Protein AF-A0A538M4L1-F1 (afdb_monomer_lite)

Sequence (65 aa):
MALGDEVDEVFRREVKSLPAYAKAQAASGSGLAPPVDEMNQLLMGLANATQRSFHLLADRIENMQ

Secondary structure (DSSP, 8-state):
--HHHHHHHHHIIIIITSHHHHHHHHHTTSSPPPPHHHHHHHHHHHHHHHHHHHHHHHHHHHTT-

Structure (mmCIF, N/CA/C/O backbone):
data_AF-A0A538M4L1-F1
#
_entry.id   AF-A0A538M4L1-F1
#
loop_
_atom_site.group_PDB
_atom_site.id
_atom_site.type_symbol
_atom_site.label_atom_id
_atom_site.label_alt_id
_atom_site.label_comp_id
_atom_site.label_asym_id
_atom_site.label_entity_id
_atom_site.label_seq_id
_atom_site.pdbx_PDB_ins_code
_atom_site.Cartn_x
_atom_site.Cartn_y
_atom_site.Cartn_z
_atom_site.occupancy
_atom_site.B_iso_or_equiv
_atom_site.auth_seq_id
_atom_site.auth_comp_id
_atom_site.auth_asym_id
_atom_site.auth_atom_id
_atom_site.pdbx_PDB_model_num
ATOM 1 N N . MET A 1 1 ? -9.278 -7.516 13.797 1.00 73.81 1 MET A N 1
ATOM 2 C CA . MET A 1 1 ? -7.881 -7.445 13.322 1.00 73.81 1 MET A CA 1
ATOM 3 C C . MET A 1 1 ? -7.278 -6.138 13.861 1.00 73.81 1 MET A C 1
ATOM 5 O O . MET A 1 1 ? -8.043 -5.328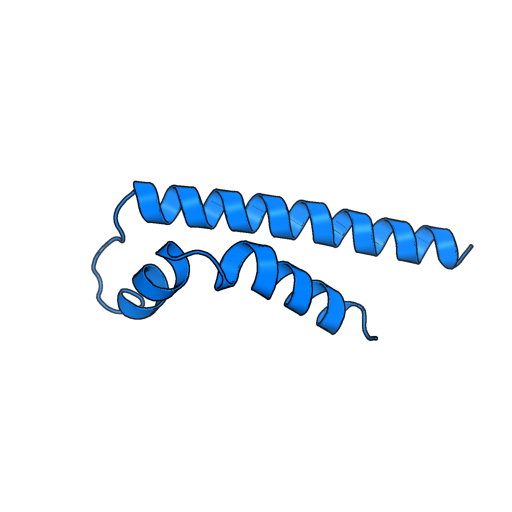 14.391 1.00 73.81 1 MET A O 1
ATOM 9 N N . ALA A 1 2 ? -5.954 -5.944 13.924 1.00 89.62 2 ALA A N 1
ATOM 10 C CA . ALA A 1 2 ? -5.428 -4.659 14.405 1.00 89.62 2 ALA A CA 1
ATOM 11 C C . ALA A 1 2 ? -5.668 -3.577 13.338 1.00 89.62 2 ALA A C 1
ATOM 13 O O . ALA A 1 2 ? -5.689 -3.886 12.150 1.00 89.62 2 ALA A O 1
ATOM 14 N N . LEU A 1 3 ? -5.829 -2.309 13.739 1.00 87.38 3 LEU A N 1
ATOM 15 C CA . LEU A 1 3 ? -6.020 -1.202 12.787 1.00 87.38 3 LEU A CA 1
ATOM 16 C C . LEU A 1 3 ? -4.902 -1.165 11.731 1.00 87.38 3 LEU A C 1
ATOM 18 O O . LEU A 1 3 ? -5.163 -0.946 10.556 1.00 87.38 3 LEU A O 1
ATOM 22 N N . GLY A 1 4 ? -3.660 -1.423 12.151 1.00 90.69 4 GLY A N 1
ATOM 23 C CA . GLY A 1 4 ? -2.512 -1.457 11.246 1.00 90.69 4 GLY A CA 1
ATOM 24 C C . GLY A 1 4 ? -2.605 -2.546 10.176 1.00 90.69 4 GLY A C 1
ATOM 25 O O . GLY A 1 4 ? -2.234 -2.295 9.034 1.00 90.69 4 GLY A O 1
ATOM 26 N N . ASP A 1 5 ? -3.142 -3.720 10.512 1.00 94.19 5 ASP A N 1
ATOM 27 C CA . ASP A 1 5 ? -3.293 -4.820 9.555 1.00 94.19 5 ASP A CA 1
ATOM 28 C C . ASP A 1 5 ? -4.370 -4.492 8.504 1.00 94.19 5 ASP A C 1
ATOM 30 O O . ASP A 1 5 ? -4.182 -4.741 7.316 1.00 94.19 5 ASP A O 1
ATOM 34 N N . GLU A 1 6 ? -5.477 -3.876 8.935 1.00 93.31 6 GLU A N 1
ATOM 35 C CA . GLU A 1 6 ? -6.560 -3.424 8.051 1.00 93.31 6 GLU A CA 1
ATOM 36 C C . GLU A 1 6 ? -6.085 -2.306 7.109 1.00 93.31 6 GLU A C 1
ATOM 38 O O . GLU A 1 6 ? -6.408 -2.297 5.919 1.00 93.31 6 GLU A O 1
ATOM 43 N N . VAL A 1 7 ? -5.250 -1.394 7.610 1.00 94.06 7 VAL A N 1
ATOM 44 C CA . VAL A 1 7 ? -4.607 -0.359 6.790 1.00 94.06 7 VAL A CA 1
ATOM 45 C C . VAL A 1 7 ? -3.615 -0.967 5.790 1.00 94.06 7 VAL A C 1
ATOM 47 O O . VAL A 1 7 ? -3.600 -0.546 4.631 1.00 94.06 7 VAL A O 1
ATOM 50 N N . ASP A 1 8 ? -2.814 -1.972 6.170 1.00 95.06 8 ASP A N 1
ATOM 51 C CA . ASP A 1 8 ? -1.927 -2.653 5.208 1.00 95.06 8 ASP A CA 1
ATOM 52 C C . ASP A 1 8 ? -2.726 -3.408 4.139 1.00 95.06 8 ASP A C 1
ATOM 54 O O . ASP A 1 8 ? -2.324 -3.416 2.974 1.00 95.06 8 ASP A O 1
ATOM 58 N N . GLU A 1 9 ? -3.879 -3.988 4.479 1.00 96.19 9 GLU A N 1
ATOM 59 C CA . GLU A 1 9 ? -4.762 -4.612 3.492 1.00 96.19 9 GLU A CA 1
ATOM 60 C C . GLU A 1 9 ? -5.285 -3.587 2.475 1.00 96.19 9 GLU A C 1
ATOM 62 O O . GLU A 1 9 ? -5.207 -3.821 1.263 1.00 96.19 9 GLU A O 1
ATOM 67 N N . VAL A 1 10 ? -5.728 -2.415 2.943 1.00 96.06 10 VAL A N 1
ATOM 68 C CA . VAL A 1 10 ? -6.119 -1.298 2.070 1.00 96.06 10 VAL A CA 1
ATOM 69 C C . VAL A 1 10 ? -4.952 -0.882 1.176 1.00 96.06 10 VAL A C 1
ATOM 71 O O . VAL A 1 10 ? -5.115 -0.774 -0.039 1.00 96.06 10 VAL A O 1
ATOM 74 N N . PHE A 1 11 ? -3.754 -0.708 1.733 1.00 94.94 11 PHE A N 1
ATOM 75 C CA . PHE A 1 11 ? -2.580 -0.316 0.956 1.00 94.94 11 PHE A CA 1
ATOM 76 C C . PHE A 1 11 ? -2.187 -1.377 -0.082 1.00 94.94 11 PHE A C 1
ATOM 78 O O . PHE A 1 11 ? -1.832 -1.062 -1.222 1.00 94.94 11 PHE A O 1
ATOM 85 N N . ARG A 1 12 ? -2.283 -2.659 0.277 1.00 94.94 12 ARG A N 1
ATOM 86 C CA . ARG A 1 12 ? -2.011 -3.768 -0.637 1.00 94.94 12 ARG A CA 1
ATOM 87 C C . ARG A 1 12 ? -3.003 -3.784 -1.796 1.00 94.94 12 ARG A C 1
ATOM 89 O O . ARG A 1 12 ? -2.589 -3.979 -2.938 1.00 94.94 12 ARG A O 1
ATOM 96 N N . ARG A 1 13 ? -4.282 -3.535 -1.515 1.00 95.25 13 ARG A N 1
ATOM 97 C CA . ARG A 1 13 ? -5.340 -3.504 -2.526 1.00 95.25 13 ARG A CA 1
ATOM 98 C C . ARG A 1 13 ? -5.254 -2.291 -3.443 1.00 95.25 13 ARG A C 1
ATOM 100 O O . ARG A 1 13 ? -5.431 -2.455 -4.642 1.00 95.25 13 ARG A O 1
ATOM 107 N N . GLU A 1 14 ? -5.017 -1.098 -2.910 1.00 94.75 14 GLU A N 1
ATOM 108 C CA . GLU A 1 14 ? -5.127 0.153 -3.679 1.00 94.75 14 GLU A CA 1
ATOM 109 C C . GLU A 1 14 ? -3.799 0.587 -4.320 1.00 94.75 14 GLU A C 1
ATOM 111 O O . GLU A 1 14 ? -3.807 1.278 -5.335 1.00 94.75 14 GLU A O 1
ATOM 116 N N . VAL A 1 15 ? -2.656 0.185 -3.747 1.00 93.50 15 VAL A N 1
ATOM 117 C CA . VAL A 1 15 ? -1.323 0.603 -4.216 1.00 93.50 15 VAL A CA 1
ATOM 118 C C . VAL A 1 15 ? -0.528 -0.578 -4.755 1.00 93.50 15 VAL A C 1
ATOM 120 O O . VAL A 1 15 ? -0.097 -0.547 -5.905 1.00 93.50 15 VAL A O 1
ATOM 123 N N . LYS A 1 16 ? -0.339 -1.642 -3.958 1.00 92.69 16 LYS A N 1
ATOM 124 C CA . LYS A 1 16 ? 0.538 -2.766 -4.353 1.00 92.69 16 LYS A CA 1
ATOM 125 C C . LYS A 1 16 ? -0.033 -3.613 -5.498 1.00 92.69 16 LYS A C 1
ATOM 127 O O . LYS A 1 16 ? 0.726 -4.305 -6.168 1.00 92.69 16 LYS A O 1
ATOM 132 N N . SER A 1 17 ? -1.345 -3.559 -5.730 1.00 93.31 17 SER A N 1
ATOM 133 C CA . SER A 1 17 ? -2.011 -4.245 -6.847 1.00 93.31 17 SER A CA 1
ATOM 134 C C . SER A 1 17 ? -1.787 -3.565 -8.203 1.00 93.31 17 SER A C 1
ATOM 136 O O . SER A 1 17 ? -2.006 -4.185 -9.245 1.00 93.31 17 SER A O 1
ATOM 138 N N . LEU A 1 18 ? -1.362 -2.296 -8.208 1.00 92.88 18 LEU A N 1
ATOM 139 C CA . LEU A 1 18 ? -1.195 -1.529 -9.433 1.00 92.88 18 LEU A CA 1
ATOM 140 C C . LEU A 1 18 ? -0.002 -2.065 -10.238 1.00 92.88 18 LEU A C 1
ATOM 142 O O . LEU A 1 18 ? 1.084 -2.232 -9.677 1.00 92.88 18 LEU A O 1
ATOM 146 N N . PRO A 1 19 ? -0.123 -2.233 -11.569 1.00 89.38 19 PRO A N 1
ATOM 147 C CA . PRO A 1 19 ? 1.007 -2.631 -12.413 1.00 89.38 19 PRO A CA 1
ATOM 148 C C . PRO A 1 19 ? 2.210 -1.681 -12.296 1.00 89.38 19 PRO A C 1
ATOM 150 O O . PRO A 1 19 ? 3.363 -2.108 -12.368 1.00 8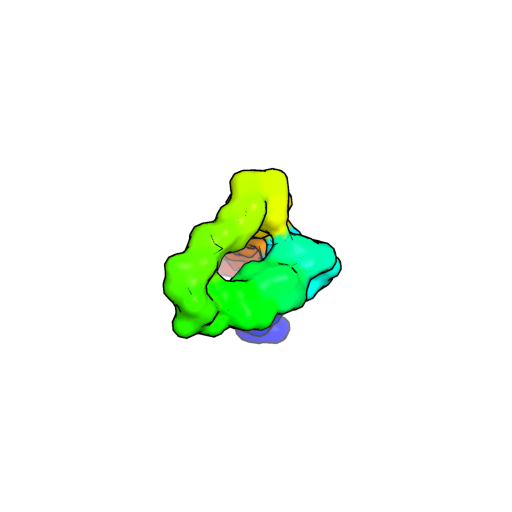9.38 19 PRO A O 1
ATOM 153 N N . ALA A 1 20 ? 1.942 -0.391 -12.071 1.00 90.88 20 ALA A N 1
ATOM 154 C CA . ALA A 1 20 ? 2.957 0.629 -11.832 1.00 90.88 20 ALA A CA 1
ATOM 155 C C . ALA A 1 20 ? 3.797 0.365 -10.569 1.00 90.88 20 ALA A C 1
ATOM 157 O O . ALA A 1 20 ? 4.962 0.755 -10.528 1.00 90.88 20 ALA A O 1
ATOM 158 N N . TYR A 1 21 ? 3.256 -0.332 -9.563 1.00 90.00 21 TYR A N 1
ATOM 159 C CA . TYR A 1 21 ? 3.962 -0.607 -8.310 1.00 90.00 21 TYR A CA 1
ATOM 160 C C . TYR A 1 21 ? 5.161 -1.525 -8.521 1.00 90.00 21 TYR A C 1
ATOM 162 O O . TYR A 1 21 ? 6.262 -1.199 -8.083 1.00 90.00 21 TYR A O 1
ATOM 170 N N . ALA A 1 22 ? 4.983 -2.620 -9.263 1.00 87.69 22 ALA A N 1
ATOM 171 C CA . ALA A 1 22 ? 6.077 -3.536 -9.580 1.00 87.69 22 ALA A CA 1
ATOM 172 C C . ALA A 1 22 ? 7.195 -2.833 -10.370 1.00 87.69 22 ALA A C 1
ATOM 174 O O . ALA A 1 22 ? 8.379 -3.014 -10.085 1.00 87.69 22 ALA A O 1
ATOM 175 N N . LYS A 1 23 ? 6.821 -1.972 -11.325 1.00 85.00 23 LYS A N 1
ATOM 176 C CA . LYS A 1 23 ? 7.772 -1.175 -12.113 1.00 85.00 23 LYS A CA 1
ATOM 177 C C . LYS A 1 23 ? 8.535 -0.171 -11.248 1.00 85.00 23 LYS A C 1
ATOM 179 O O . LYS A 1 23 ? 9.756 -0.093 -11.340 1.00 85.00 23 LYS A O 1
ATOM 184 N N . ALA A 1 24 ? 7.835 0.570 -10.390 1.00 84.50 24 ALA A N 1
ATOM 185 C CA . ALA A 1 24 ? 8.459 1.534 -9.489 1.00 84.50 24 ALA A CA 1
ATOM 186 C C . ALA A 1 24 ? 9.359 0.854 -8.451 1.00 84.50 24 ALA A C 1
ATOM 188 O O . ALA A 1 24 ? 10.423 1.376 -8.131 1.00 84.50 24 ALA A O 1
ATOM 189 N N . GLN A 1 25 ? 8.977 -0.330 -7.970 1.00 85.75 25 GLN A N 1
ATOM 190 C CA . GLN A 1 25 ? 9.815 -1.130 -7.086 1.00 85.75 25 GLN A CA 1
ATOM 191 C C . GLN A 1 25 ? 11.098 -1.583 -7.793 1.00 85.75 25 GLN A C 1
ATOM 193 O O . GLN A 1 25 ? 12.175 -1.443 -7.224 1.00 85.75 25 GLN A O 1
ATOM 198 N N . ALA A 1 26 ? 11.005 -2.059 -9.038 1.00 84.00 26 ALA A N 1
ATOM 199 C CA . ALA A 1 26 ? 12.171 -2.458 -9.829 1.00 84.00 26 ALA A CA 1
ATOM 200 C C . ALA A 1 26 ? 13.095 -1.276 -10.178 1.00 84.00 26 ALA A C 1
ATOM 202 O O . ALA A 1 26 ? 14.310 -1.440 -10.249 1.00 84.00 26 ALA A O 1
ATOM 203 N N . ALA A 1 27 ? 12.530 -0.082 -10.373 1.00 82.06 27 ALA A N 1
ATOM 204 C CA . ALA A 1 27 ? 13.286 1.148 -10.603 1.00 82.06 27 ALA A CA 1
ATOM 205 C C . ALA A 1 27 ? 13.831 1.778 -9.305 1.00 82.06 27 ALA A C 1
ATOM 207 O O . ALA A 1 27 ? 14.657 2.694 -9.365 1.00 82.06 27 ALA A O 1
ATOM 208 N N . SER A 1 28 ? 13.399 1.314 -8.130 1.00 81.50 28 SER A N 1
ATOM 209 C CA . SER A 1 28 ? 13.844 1.852 -6.845 1.00 81.50 28 SER A CA 1
ATOM 210 C C . SER A 1 28 ? 15.349 1.640 -6.667 1.00 81.50 28 SER A C 1
ATOM 212 O O . SER A 1 28 ? 15.856 0.533 -6.818 1.00 81.50 28 SER A O 1
ATOM 214 N N . GLY A 1 29 ? 16.084 2.718 -6.388 1.00 79.31 29 GLY A N 1
ATOM 215 C CA . GLY A 1 29 ? 17.545 2.674 -6.256 1.00 79.31 29 GLY A CA 1
ATOM 216 C C . GLY A 1 29 ? 18.319 2.620 -7.580 1.00 79.31 29 GLY A C 1
ATOM 217 O O . GLY A 1 29 ? 19.544 2.656 -7.553 1.00 79.31 29 GLY A O 1
ATOM 218 N N . SER A 1 30 ? 17.641 2.601 -8.734 1.00 81.38 30 SER A N 1
ATOM 219 C CA . SER A 1 30 ? 18.298 2.623 -10.053 1.00 81.38 30 SER A CA 1
ATOM 220 C C . SER A 1 30 ? 18.853 3.999 -10.451 1.00 81.38 30 SER A C 1
ATOM 222 O O . SER A 1 30 ? 19.604 4.105 -11.417 1.00 81.38 30 SER A O 1
ATOM 224 N N . GLY A 1 31 ? 18.461 5.066 -9.743 1.00 79.12 31 GLY A N 1
ATOM 225 C CA . GLY A 1 31 ? 18.779 6.453 -10.107 1.00 79.12 31 GLY A CA 1
ATOM 226 C C . GLY A 1 31 ? 18.009 6.976 -11.328 1.00 79.12 31 GLY A C 1
ATOM 227 O O . GLY A 1 31 ? 18.157 8.144 -11.680 1.00 79.12 31 GLY A O 1
ATOM 228 N N . LEU A 1 32 ? 17.170 6.146 -11.955 1.00 77.25 32 LEU A N 1
ATOM 229 C CA . LEU A 1 32 ? 16.291 6.542 -13.049 1.00 77.25 32 LEU A CA 1
ATOM 230 C C . LEU A 1 32 ? 14.951 7.015 -12.488 1.00 77.25 32 LEU A C 1
ATOM 232 O O . LEU A 1 32 ? 14.334 6.341 -11.661 1.00 77.25 32 LEU A O 1
ATOM 236 N N . ALA A 1 33 ? 14.491 8.174 -12.959 1.00 73.94 33 ALA A N 1
ATOM 237 C CA . ALA A 1 33 ? 13.143 8.632 -12.662 1.00 73.94 33 ALA A CA 1
ATOM 238 C C . ALA A 1 33 ? 12.130 7.665 -13.309 1.00 73.94 33 ALA A C 1
ATOM 240 O O . ALA A 1 33 ? 12.245 7.396 -14.510 1.00 73.94 33 ALA A O 1
ATOM 241 N N . PRO A 1 34 ? 11.150 7.134 -12.552 1.00 74.31 34 PRO A N 1
ATOM 242 C CA . PRO A 1 34 ? 10.055 6.375 -13.140 1.00 74.31 34 PRO A CA 1
ATOM 243 C C . PRO A 1 34 ? 9.282 7.250 -14.140 1.00 74.31 34 PRO A C 1
ATOM 245 O O . PRO A 1 34 ? 9.253 8.475 -13.976 1.00 74.31 34 PRO A O 1
ATOM 248 N N . PRO A 1 35 ? 8.637 6.668 -15.165 1.00 86.38 35 PRO A N 1
ATOM 249 C CA . PRO A 1 35 ? 7.840 7.468 -16.079 1.00 86.38 35 PRO A CA 1
ATOM 250 C C . PRO A 1 35 ? 6.659 8.127 -15.348 1.00 86.38 35 PRO A C 1
ATOM 252 O O . PRO A 1 35 ? 6.116 7.593 -14.376 1.00 86.38 35 PRO A O 1
ATOM 255 N N . VAL A 1 36 ? 6.281 9.320 -15.814 1.00 88.00 36 VAL A N 1
ATOM 256 C CA . VAL A 1 36 ? 5.299 10.191 -15.145 1.00 88.00 36 VAL A CA 1
ATOM 257 C C . VAL A 1 36 ? 3.933 9.516 -15.007 1.00 88.00 36 VAL A C 1
ATOM 259 O O . VAL A 1 36 ? 3.278 9.670 -13.979 1.00 88.00 36 VAL A O 1
ATOM 262 N N . ASP A 1 37 ? 3.517 8.729 -15.997 1.00 89.62 37 ASP A N 1
ATOM 263 C CA . ASP A 1 37 ? 2.221 8.048 -15.978 1.00 89.62 37 ASP A CA 1
ATOM 264 C C . ASP A 1 37 ? 2.146 6.992 -14.869 1.00 89.62 37 ASP A C 1
ATOM 266 O O . ASP A 1 37 ? 1.176 6.956 -14.109 1.00 89.62 37 ASP A O 1
ATOM 270 N N . GLU A 1 38 ? 3.188 6.175 -14.704 1.00 88.88 38 GLU A N 1
ATOM 271 C CA . GLU A 1 38 ? 3.299 5.236 -13.589 1.00 88.88 38 GLU A CA 1
ATOM 272 C C . GLU A 1 38 ? 3.333 5.953 -12.234 1.00 88.88 38 GLU A C 1
ATOM 274 O O . GLU A 1 38 ? 2.691 5.498 -11.284 1.00 88.88 38 GLU A O 1
ATOM 279 N N . MET A 1 39 ? 4.031 7.090 -12.131 1.00 89.12 39 MET A N 1
ATOM 280 C CA . MET A 1 39 ? 4.034 7.891 -10.901 1.00 89.12 39 MET A CA 1
ATOM 281 C C . MET A 1 39 ? 2.640 8.435 -10.577 1.00 89.12 39 MET A C 1
ATOM 283 O O . MET A 1 39 ? 2.196 8.337 -9.434 1.00 89.12 39 MET A O 1
ATOM 287 N N . ASN A 1 40 ? 1.918 8.945 -11.575 1.00 92.81 40 ASN A N 1
ATOM 288 C CA . ASN A 1 40 ? 0.553 9.435 -11.408 1.00 92.81 40 ASN A CA 1
ATOM 289 C C . ASN A 1 40 ? -0.392 8.318 -10.953 1.00 92.81 40 ASN A C 1
ATOM 291 O O . ASN A 1 40 ? -1.191 8.521 -10.039 1.00 92.81 40 ASN A O 1
ATOM 295 N N . GLN A 1 41 ? -0.272 7.120 -11.531 1.00 92.25 41 GLN A N 1
ATOM 296 C CA . GLN A 1 41 ? -1.051 5.956 -11.101 1.00 92.25 41 GLN A CA 1
ATOM 297 C C . GLN A 1 41 ? -0.788 5.602 -9.635 1.00 92.25 41 GLN A C 1
ATOM 299 O O . GLN A 1 41 ? -1.732 5.365 -8.881 1.00 92.25 41 GLN A O 1
ATOM 304 N N . LEU A 1 42 ? 0.476 5.615 -9.208 1.00 92.12 42 LEU A N 1
ATOM 305 C CA . LEU A 1 42 ? 0.842 5.331 -7.820 1.00 92.12 42 LEU A CA 1
ATOM 306 C C . LEU A 1 42 ? 0.333 6.391 -6.848 1.00 92.12 42 LEU A C 1
ATOM 308 O O . LEU A 1 42 ? -0.156 6.042 -5.775 1.00 92.12 42 LEU A O 1
ATOM 312 N N . LEU A 1 43 ? 0.401 7.667 -7.226 1.00 93.75 43 LEU A N 1
ATOM 313 C CA . LEU A 1 43 ? -0.134 8.764 -6.421 1.00 93.75 43 LEU A CA 1
ATOM 314 C C . LEU A 1 43 ? -1.657 8.671 -6.279 1.00 93.75 43 LEU A C 1
ATOM 316 O O . LEU A 1 43 ? -2.171 8.855 -5.177 1.00 93.75 43 LEU A O 1
ATOM 320 N N . MET A 1 44 ? -2.379 8.321 -7.348 1.00 95.38 44 MET A N 1
ATOM 321 C CA . MET A 1 44 ? -3.824 8.073 -7.273 1.00 95.38 44 MET A CA 1
ATOM 322 C C . MET A 1 44 ? -4.153 6.883 -6.365 1.00 95.38 44 MET A C 1
ATOM 324 O O . MET A 1 44 ? -5.033 6.989 -5.511 1.00 95.38 44 MET A O 1
ATOM 328 N N . GLY A 1 45 ? -3.419 5.772 -6.494 1.00 95.44 45 GLY A N 1
ATOM 329 C CA . GLY A 1 45 ? -3.568 4.620 -5.601 1.00 95.44 45 GLY A CA 1
ATOM 330 C C . GLY A 1 45 ? -3.335 4.990 -4.137 1.00 95.44 45 GLY A C 1
ATOM 331 O O . GLY A 1 45 ? -4.110 4.606 -3.262 1.00 95.44 45 GLY A O 1
ATOM 332 N N . LEU A 1 46 ? -2.300 5.791 -3.863 1.00 95.94 46 LEU A N 1
ATOM 333 C CA . LEU A 1 46 ? -1.978 6.261 -2.516 1.00 95.94 46 LEU A CA 1
ATOM 334 C C . LEU A 1 46 ? -3.069 7.176 -1.948 1.00 95.94 46 LEU A C 1
ATOM 336 O O . LEU A 1 46 ? -3.439 7.035 -0.780 1.00 95.94 46 LEU A O 1
ATOM 340 N N . ALA A 1 47 ? -3.600 8.092 -2.759 1.00 97.12 47 ALA A N 1
ATOM 341 C CA . ALA A 1 47 ? -4.701 8.961 -2.360 1.00 97.12 47 ALA A CA 1
ATOM 342 C C . ALA A 1 47 ? -5.940 8.137 -1.968 1.00 97.12 47 ALA A C 1
ATOM 344 O O . ALA A 1 47 ? -6.495 8.339 -0.885 1.00 97.12 47 ALA A O 1
ATOM 345 N N . ASN A 1 48 ? -6.299 7.138 -2.780 1.00 96.06 48 ASN A N 1
ATOM 346 C CA . ASN A 1 48 ? -7.410 6.228 -2.495 1.00 96.06 48 ASN A CA 1
ATOM 347 C C . ASN A 1 48 ? -7.166 5.398 -1.226 1.00 96.06 48 ASN A C 1
ATOM 349 O O . ASN A 1 48 ? -8.054 5.285 -0.379 1.00 96.06 48 ASN A O 1
ATOM 353 N N . ALA A 1 49 ? -5.959 4.847 -1.061 1.00 97.12 49 ALA A N 1
ATOM 354 C CA . ALA A 1 49 ? -5.585 4.091 0.132 1.00 97.12 49 ALA A CA 1
ATOM 355 C C . ALA A 1 49 ? -5.717 4.941 1.401 1.00 97.12 49 ALA A C 1
ATOM 357 O O . ALA A 1 49 ? -6.266 4.489 2.406 1.00 97.12 49 ALA A O 1
ATOM 358 N N . THR A 1 50 ? -5.258 6.191 1.335 1.00 97.19 50 THR A N 1
ATOM 359 C CA . THR A 1 50 ? -5.307 7.145 2.446 1.00 97.19 50 THR A CA 1
ATOM 360 C C . THR A 1 50 ? -6.750 7.484 2.814 1.00 97.19 50 THR A C 1
ATOM 362 O O . THR A 1 50 ? -7.126 7.356 3.977 1.00 97.19 50 THR A O 1
ATOM 365 N N . GLN A 1 51 ? -7.587 7.840 1.833 1.00 97.25 51 GLN A N 1
ATOM 366 C CA . GLN A 1 51 ? -9.006 8.126 2.071 1.00 97.25 51 GLN A CA 1
ATOM 367 C C . GLN A 1 51 ? -9.725 6.941 2.719 1.00 97.25 51 GLN A C 1
ATOM 369 O O . GLN A 1 51 ? -10.408 7.100 3.728 1.00 97.25 51 GLN A O 1
ATOM 374 N N . ARG A 1 52 ? -9.538 5.731 2.183 1.00 96.31 52 ARG A N 1
ATOM 375 C CA . ARG A 1 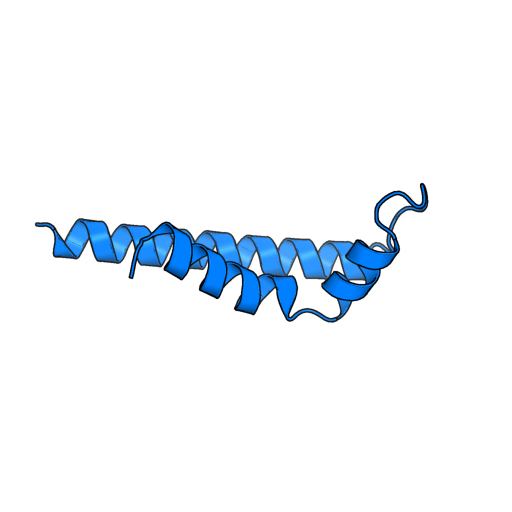52 ? -10.182 4.527 2.720 1.00 96.31 52 ARG A CA 1
ATOM 376 C C . ARG A 1 52 ? -9.687 4.164 4.119 1.00 96.31 52 ARG A C 1
ATOM 378 O O . ARG A 1 52 ? -10.482 3.719 4.937 1.00 96.31 52 ARG A O 1
ATOM 385 N N . SER A 1 53 ? -8.407 4.392 4.404 1.00 96.38 53 SER A N 1
ATOM 386 C CA . SER A 1 53 ? -7.842 4.192 5.743 1.00 96.38 53 SER A CA 1
ATOM 387 C C . SER A 1 53 ? -8.443 5.165 6.760 1.00 96.38 53 SER A C 1
ATOM 389 O O . SER A 1 53 ? -8.732 4.767 7.885 1.00 96.38 53 SER A O 1
ATOM 391 N N . PHE A 1 54 ? -8.692 6.421 6.366 1.00 96.69 54 PHE A N 1
ATOM 392 C CA . PHE A 1 54 ? -9.370 7.389 7.231 1.00 96.69 54 PHE A CA 1
ATOM 393 C C . PHE A 1 54 ? -10.830 7.034 7.488 1.00 96.69 54 PHE A C 1
ATOM 395 O O . PHE A 1 54 ? -11.270 7.154 8.627 1.00 96.69 54 PHE A O 1
ATOM 402 N N . HIS A 1 55 ? -11.559 6.555 6.478 1.00 96.12 55 HIS A N 1
ATOM 403 C CA . HIS A 1 55 ? -12.918 6.052 6.688 1.00 96.12 55 HIS A CA 1
ATOM 404 C C . HIS A 1 55 ? -12.938 4.879 7.668 1.00 96.12 55 HIS A C 1
ATOM 406 O O . HIS A 1 55 ? -13.691 4.907 8.632 1.00 96.12 55 HIS A O 1
ATOM 412 N N . LEU A 1 56 ? -12.034 3.911 7.503 1.00 95.50 56 LEU A N 1
ATOM 413 C CA . LEU A 1 56 ? -11.930 2.774 8.416 1.00 95.50 56 LEU A CA 1
ATOM 414 C C . LEU A 1 56 ? -11.593 3.198 9.858 1.00 95.50 56 LEU A C 1
ATOM 416 O O . LEU A 1 56 ? -12.114 2.626 10.817 1.00 95.50 56 LEU A O 1
ATOM 420 N N . LEU A 1 57 ? -10.732 4.206 10.031 1.00 95.44 57 LEU A N 1
ATOM 421 C CA . LEU A 1 57 ? -10.455 4.787 11.345 1.00 95.44 57 LEU A CA 1
ATOM 422 C C . LEU A 1 57 ? -11.694 5.478 11.932 1.00 95.44 57 LEU A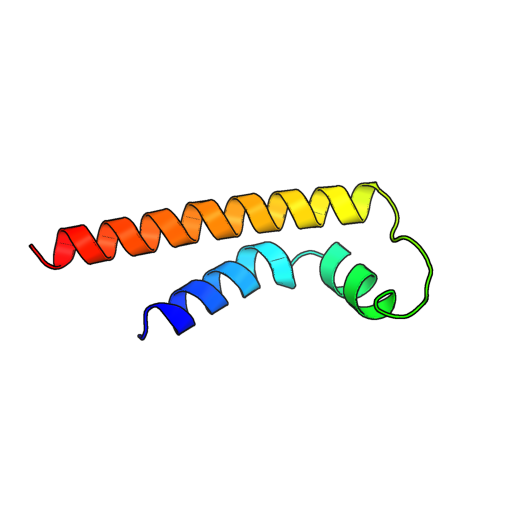 C 1
ATOM 424 O O . LEU A 1 57 ? -11.978 5.285 13.113 1.00 95.44 57 LEU A O 1
ATOM 428 N N . AL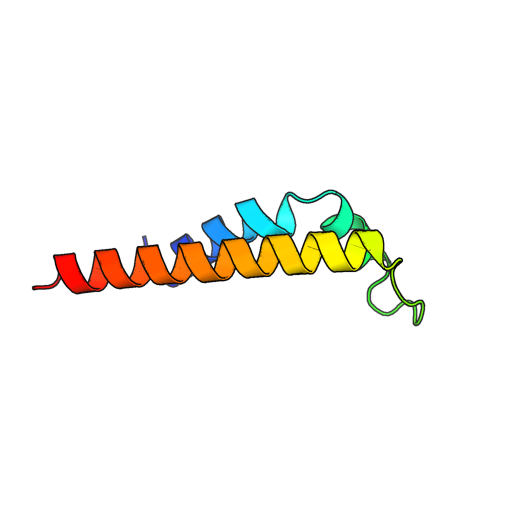A A 1 58 ? -12.413 6.265 11.130 1.00 95.50 58 ALA A N 1
ATOM 429 C CA . ALA A 1 58 ? -13.629 6.950 11.560 1.00 95.50 58 ALA A CA 1
ATOM 430 C C . ALA A 1 58 ? -14.693 5.946 12.027 1.00 95.50 58 ALA A C 1
ATOM 432 O O . ALA A 1 58 ? -15.148 6.050 13.163 1.00 95.50 58 ALA A O 1
ATOM 433 N N . ASP A 1 59 ? -14.972 4.911 11.230 1.00 94.50 59 ASP A N 1
ATOM 434 C CA . ASP A 1 59 ? -15.930 3.853 11.571 1.00 94.50 59 ASP A CA 1
ATOM 435 C C . ASP A 1 59 ? -15.565 3.171 12.899 1.00 94.50 59 ASP A C 1
ATOM 437 O O . ASP A 1 59 ? -16.422 2.871 13.729 1.00 94.50 59 ASP A O 1
ATOM 441 N N . ARG A 1 60 ?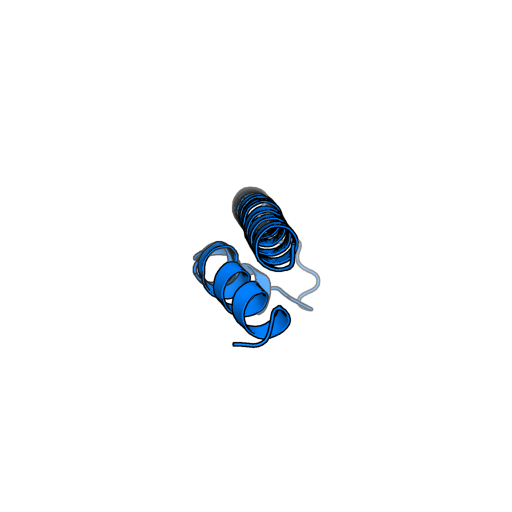 -14.273 2.922 13.146 1.00 91.81 60 ARG A N 1
ATOM 442 C CA . ARG A 1 60 ? -13.815 2.344 14.419 1.00 91.81 60 ARG A CA 1
ATOM 443 C C . ARG A 1 60 ? -14.037 3.281 15.598 1.00 91.81 60 ARG A C 1
ATOM 445 O O . ARG A 1 60 ? -14.436 2.803 16.653 1.00 91.81 60 ARG A O 1
ATOM 452 N N . ILE A 1 61 ? -13.759 4.573 15.435 1.00 94.88 61 ILE A N 1
ATOM 453 C CA . ILE A 1 61 ? -13.976 5.571 16.489 1.00 94.88 61 ILE A CA 1
ATOM 454 C C . ILE A 1 61 ? -15.469 5.675 16.816 1.00 94.88 61 ILE A C 1
ATOM 456 O O . ILE A 1 61 ? -15.820 5.694 17.993 1.00 94.88 61 ILE A O 1
ATOM 460 N N . GLU A 1 62 ? -16.338 5.694 15.804 1.00 94.94 62 GLU A N 1
ATOM 461 C CA . GLU A 1 62 ? -17.794 5.726 15.989 1.00 94.94 62 GLU A CA 1
ATOM 462 C C . GLU A 1 62 ? -18.302 4.484 16.731 1.00 94.94 62 GLU A C 1
ATOM 464 O O . GLU A 1 62 ? -19.083 4.606 17.664 1.00 94.94 62 GLU A O 1
ATOM 469 N N . ASN A 1 63 ? -17.795 3.295 16.396 1.00 92.75 63 ASN A N 1
ATOM 470 C CA . ASN A 1 63 ? -18.178 2.043 17.060 1.00 92.75 63 ASN A CA 1
ATOM 471 C C . ASN A 1 63 ? -17.600 1.868 18.481 1.00 92.75 63 ASN A C 1
ATOM 473 O O . ASN A 1 63 ? -17.909 0.879 19.147 1.00 92.75 63 ASN A O 1
ATOM 477 N N . MET A 1 64 ? -16.719 2.766 18.934 1.00 90.19 64 MET A N 1
ATOM 478 C CA . MET A 1 64 ? -16.211 2.782 20.312 1.00 90.19 64 MET A CA 1
ATOM 479 C C . MET A 1 64 ? -17.066 3.642 21.256 1.00 90.19 64 MET A C 1
ATOM 481 O O . MET A 1 64 ? -16.843 3.576 22.468 1.00 90.19 64 MET A O 1
ATOM 485 N N . GLN A 1 65 ? -17.978 4.459 20.718 1.00 62.59 65 GLN A N 1
ATOM 486 C CA . GLN A 1 65 ? -18.942 5.264 21.478 1.00 62.59 65 GLN A CA 1
ATOM 487 C C . GLN A 1 65 ? -20.186 4.446 21.833 1.00 62.59 65 GLN A C 1
ATOM 489 O O . GLN A 1 65 ? -20.721 4.688 22.939 1.00 62.59 65 GLN A O 1
#

pLDDT: mean 90.26, std 7.06, range [62.59, 97.25]

Foldseek 3Di:
DDLVVVLVVLLCVLAVPDPLNVVVVVCVPVPDDDDPVSVVSNVRSVVRSVVVSVVVVVVVVVVVD

Radius of gyration: 14.55 Å; chains: 1; bounding box: 38×18×38 Å